Protein AF-A0ABD0RHC9-F1 (afdb_monomer)

Structure (mmCIF, N/CA/C/O backbone):
data_AF-A0ABD0RHC9-F1
#
_entry.id   AF-A0ABD0RHC9-F1
#
loop_
_atom_site.group_PDB
_atom_site.id
_atom_site.type_symbol
_atom_site.label_atom_id
_atom_site.label_alt_id
_atom_site.label_comp_id
_atom_site.label_asym_id
_atom_site.label_entity_id
_atom_site.label_seq_id
_atom_site.pdbx_PDB_ins_code
_atom_site.Cartn_x
_atom_site.Cartn_y
_atom_site.Cartn_z
_atom_site.occupancy
_atom_site.B_iso_or_equiv
_atom_site.auth_seq_id
_atom_site.auth_comp_id
_atom_site.auth_asym_id
_atom_site.auth_atom_id
_atom_site.pdbx_PDB_model_num
ATOM 1 N N . LYS A 1 1 ? -9.730 -9.593 14.264 1.00 56.47 1 LYS A N 1
ATOM 2 C CA . LYS A 1 1 ? -9.490 -8.719 15.436 1.00 56.47 1 LYS A CA 1
ATOM 3 C C . LYS A 1 1 ? -8.224 -7.881 15.258 1.00 56.47 1 LYS A C 1
ATOM 5 O O . LYS A 1 1 ? -8.327 -6.675 15.359 1.00 56.47 1 LYS A O 1
ATOM 10 N N . HIS A 1 2 ? -7.089 -8.469 14.845 1.00 72.00 2 HIS A N 1
ATOM 11 C CA . HIS A 1 2 ? -5.805 -7.751 14.723 1.00 72.00 2 HIS A CA 1
ATOM 12 C C . HIS A 1 2 ? -5.857 -6.392 13.989 1.00 72.00 2 HIS A C 1
ATOM 14 O O . HIS A 1 2 ? -5.353 -5.422 14.520 1.00 72.00 2 HIS A O 1
ATOM 20 N N . PHE A 1 3 ? -6.519 -6.281 12.831 1.00 74.88 3 PHE A N 1
ATOM 21 C CA . PHE A 1 3 ? -6.543 -5.022 12.060 1.00 74.88 3 PHE A CA 1
ATOM 22 C C . PHE A 1 3 ? -7.589 -3.989 12.499 1.00 74.88 3 PHE A C 1
ATOM 24 O O . PHE A 1 3 ? -7.479 -2.831 12.130 1.00 74.88 3 PHE A O 1
ATOM 31 N N . LEU A 1 4 ? -8.621 -4.407 13.238 1.00 72.94 4 LEU A N 1
ATOM 32 C CA . LEU A 1 4 ? -9.724 -3.521 13.635 1.00 72.94 4 LEU A CA 1
ATOM 33 C C . LEU A 1 4 ? -9.503 -2.907 15.020 1.00 72.94 4 LEU A C 1
ATOM 35 O O . LEU A 1 4 ? -9.958 -1.797 15.263 1.00 72.94 4 LEU A O 1
ATOM 39 N N . ASP A 1 5 ? -8.810 -3.633 15.901 1.00 73.56 5 ASP A N 1
ATOM 40 C CA . ASP A 1 5 ? -8.644 -3.260 17.309 1.00 73.56 5 ASP A CA 1
ATOM 41 C C . ASP A 1 5 ? -7.196 -2.834 17.640 1.00 73.56 5 ASP A C 1
ATOM 43 O O . ASP A 1 5 ? -6.905 -2.444 18.771 1.00 73.56 5 ASP A O 1
ATOM 47 N N . SER A 1 6 ? -6.267 -2.933 16.679 1.00 78.94 6 SER A N 1
ATOM 48 C CA . SER A 1 6 ? -4.867 -2.527 16.862 1.00 78.94 6 SER A CA 1
ATOM 49 C C . SER A 1 6 ? -4.681 -1.032 16.623 1.00 78.94 6 SER A C 1
ATOM 51 O O . SER A 1 6 ? -5.276 -0.458 15.717 1.00 78.94 6 SER A O 1
ATOM 53 N N . LYS A 1 7 ? -3.792 -0.419 17.411 1.00 83.56 7 LYS A N 1
ATOM 54 C CA . LYS A 1 7 ? -3.356 0.975 17.234 1.00 83.56 7 LYS A CA 1
ATOM 55 C C . LYS A 1 7 ? -2.267 1.133 16.172 1.00 83.56 7 LYS A C 1
ATOM 57 O O . LYS A 1 7 ? -1.863 2.252 15.888 1.00 83.56 7 LYS A O 1
ATOM 62 N N . THR A 1 8 ? -1.743 0.034 15.630 1.00 91.38 8 THR A N 1
ATOM 63 C CA . THR A 1 8 ? -0.710 0.078 14.593 1.00 91.38 8 THR A CA 1
ATOM 64 C C . THR A 1 8 ? -1.362 0.250 13.218 1.00 91.38 8 THR A C 1
ATOM 66 O O . THR A 1 8 ? -2.083 -0.656 12.785 1.00 91.38 8 THR A O 1
ATOM 69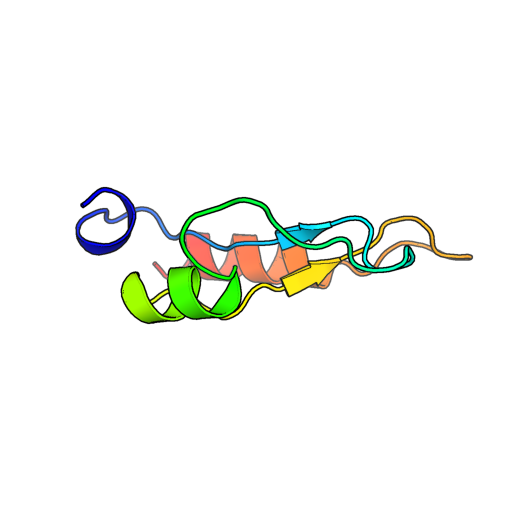 N N . PRO A 1 9 ? -1.092 1.353 12.496 1.00 92.38 9 PRO A N 1
ATOM 70 C CA . PRO A 1 9 ? -1.605 1.555 11.147 1.00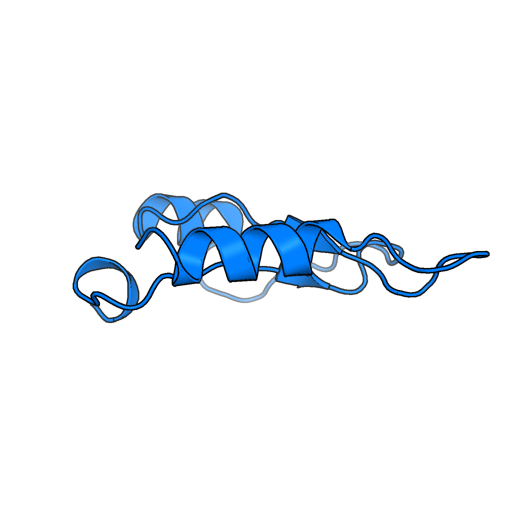 92.38 9 PRO A CA 1
ATOM 71 C C . PRO A 1 9 ? -1.147 0.437 10.211 1.00 92.38 9 PRO A C 1
ATOM 73 O O . PRO A 1 9 ? 0.010 0.019 10.238 1.00 92.38 9 PRO A O 1
ATOM 76 N N . CYS A 1 10 ? -2.053 -0.041 9.363 1.00 94.62 10 CYS A N 1
ATOM 77 C CA . CYS A 1 10 ? -1.792 -1.136 8.434 1.00 94.62 10 CYS A CA 1
ATOM 78 C C . CYS A 1 10 ? -2.216 -0.746 7.016 1.00 94.62 10 CYS A C 1
ATOM 80 O O . CYS A 1 10 ? -3.293 -0.186 6.811 1.00 94.62 10 CYS A O 1
ATOM 82 N N . VAL A 1 11 ? -1.392 -1.081 6.024 1.00 94.69 11 VAL A N 1
ATOM 83 C CA . VAL A 1 11 ? -1.696 -0.893 4.600 1.00 94.69 11 VAL A CA 1
ATOM 84 C C . VAL A 1 11 ? -1.428 -2.190 3.846 1.00 94.69 11 VAL A C 1
ATOM 86 O O . VAL A 1 11 ? -0.456 -2.888 4.126 1.00 94.69 11 VAL A O 1
ATOM 89 N N . ILE A 1 12 ? -2.296 -2.521 2.891 1.00 97.19 12 ILE A N 1
ATOM 90 C CA . ILE A 1 12 ? -2.112 -3.665 1.995 1.00 97.19 12 ILE A CA 1
ATOM 91 C C . ILE A 1 12 ? -1.484 -3.168 0.694 1.00 97.19 12 ILE A C 1
ATOM 93 O O . ILE A 1 12 ? -2.004 -2.237 0.076 1.00 97.19 12 ILE A O 1
ATOM 97 N N . ILE A 1 13 ? -0.384 -3.796 0.277 1.00 97.88 13 ILE A N 1
ATOM 98 C CA . ILE A 1 13 ? 0.314 -3.499 -0.979 1.00 97.88 13 ILE A CA 1
ATOM 99 C C . ILE A 1 13 ? 0.143 -4.683 -1.934 1.00 97.88 13 ILE A C 1
ATOM 101 O O . ILE A 1 13 ? 0.546 -5.804 -1.623 1.00 97.88 13 ILE A O 1
ATOM 105 N N . ALA A 1 14 ? -0.439 -4.430 -3.101 1.00 98.06 14 ALA A N 1
ATOM 106 C CA . ALA A 1 14 ? -0.506 -5.366 -4.215 1.00 98.06 14 ALA A CA 1
ATOM 107 C C . ALA A 1 14 ? 0.761 -5.196 -5.067 1.00 98.06 14 ALA A C 1
ATOM 109 O O . ALA A 1 14 ? 0.808 -4.408 -6.012 1.00 98.06 14 ALA A O 1
ATOM 110 N N . ALA A 1 15 ? 1.821 -5.886 -4.647 1.00 98.06 15 ALA A N 1
ATOM 111 C CA . ALA A 1 15 ? 3.129 -5.830 -5.288 1.00 98.06 15 ALA A CA 1
ATOM 112 C C . ALA A 1 15 ? 3.143 -6.536 -6.655 1.00 98.06 15 ALA A C 1
ATOM 114 O O . ALA A 1 15 ? 2.322 -7.413 -6.916 1.00 98.06 15 ALA A O 1
ATOM 115 N N . LYS A 1 16 ? 4.144 -6.202 -7.482 1.00 98.19 16 LYS A N 1
ATOM 116 C CA . LYS A 1 16 ? 4.309 -6.707 -8.858 1.00 98.19 16 LYS A CA 1
ATOM 117 C C . LYS A 1 16 ? 3.097 -6.399 -9.741 1.00 98.19 16 LYS A C 1
ATOM 119 O O . LYS A 1 16 ? 2.664 -7.235 -10.529 1.00 98.19 16 LYS A O 1
ATOM 124 N N . SER A 1 17 ? 2.538 -5.198 -9.591 1.00 97.88 17 SER A N 1
ATOM 125 C CA . SER A 1 17 ? 1.361 -4.755 -10.349 1.00 97.88 17 SER A CA 1
ATOM 126 C C . SER A 1 17 ? 1.607 -4.587 -11.856 1.00 97.88 17 SER A C 1
ATOM 128 O O . SER A 1 17 ? 0.676 -4.280 -12.588 1.00 97.88 17 SER A O 1
ATOM 130 N N . ASP A 1 18 ? 2.848 -4.745 -12.316 1.00 98.06 18 ASP A N 1
ATOM 131 C CA . ASP A 1 18 ? 3.221 -4.859 -13.729 1.00 98.06 18 ASP A CA 1
ATOM 132 C C . ASP A 1 18 ? 2.853 -6.221 -14.340 1.00 98.06 18 ASP A C 1
ATOM 134 O O . ASP A 1 18 ? 2.725 -6.338 -15.557 1.00 98.06 18 ASP A O 1
ATOM 138 N N . LEU A 1 19 ? 2.680 -7.254 -13.511 1.00 98.44 19 LEU A N 1
ATOM 139 C CA . LEU A 1 19 ? 2.271 -8.583 -13.952 1.00 98.44 19 LEU A CA 1
ATOM 140 C C . LEU A 1 19 ? 0.745 -8.706 -13.995 1.00 98.44 19 LEU A C 1
ATOM 142 O O . LEU A 1 19 ? 0.014 -7.982 -13.322 1.00 98.44 19 LEU A O 1
ATOM 146 N N . HIS A 1 20 ? 0.260 -9.692 -14.750 1.00 97.81 20 HIS A N 1
ATOM 147 C CA . HIS A 1 20 ? -1.161 -10.025 -14.770 1.00 97.81 20 HIS A CA 1
ATOM 148 C C . HIS A 1 20 ? -1.635 -10.477 -13.380 1.00 97.81 20 HIS A C 1
ATOM 150 O O . HIS A 1 20 ? -1.086 -11.420 -12.801 1.00 97.81 20 HIS A O 1
ATOM 156 N N . GLU A 1 21 ? -2.694 -9.849 -12.864 1.00 96.94 21 GLU A N 1
ATOM 157 C CA . GLU A 1 21 ? -3.257 -10.197 -11.561 1.00 96.94 21 GLU A CA 1
ATOM 158 C C . GLU A 1 21 ? -3.813 -11.629 -11.573 1.00 96.94 21 GLU A C 1
ATOM 160 O O . GLU A 1 21 ? -4.686 -11.991 -12.363 1.00 96.94 21 GLU A O 1
ATOM 165 N N . ALA A 1 22 ? -3.288 -12.475 -10.688 1.00 96.19 22 ALA A N 1
ATOM 166 C CA . ALA A 1 22 ? -3.781 -13.831 -10.503 1.00 96.19 22 ALA A CA 1
ATOM 167 C C . ALA A 1 22 ? -4.888 -13.869 -9.443 1.00 96.19 22 ALA A C 1
ATOM 169 O O . ALA A 1 22 ? -4.845 -13.148 -8.439 1.00 96.19 22 ALA A O 1
ATOM 170 N N . ARG A 1 23 ? -5.852 -14.779 -9.629 1.00 95.38 23 ARG A N 1
ATOM 171 C CA . ARG A 1 23 ? -6.922 -15.011 -8.656 1.00 95.38 23 ARG A CA 1
ATOM 172 C C . ARG A 1 23 ? -6.330 -15.372 -7.293 1.00 95.38 23 ARG A C 1
ATOM 174 O O . ARG A 1 23 ? -5.586 -16.340 -7.164 1.00 95.38 23 ARG A O 1
ATOM 181 N N . GLN A 1 24 ? -6.734 -14.628 -6.270 1.00 97.62 24 GLN A N 1
ATOM 182 C CA . GLN A 1 24 ? -6.390 -14.938 -4.888 1.00 97.62 24 GLN A CA 1
ATOM 183 C C . GLN A 1 24 ? -7.297 -16.060 -4.367 1.00 97.62 24 GLN A C 1
ATOM 185 O O . GLN A 1 24 ? -8.521 -15.951 -4.428 1.00 97.62 24 GLN A O 1
ATOM 190 N N . TYR A 1 25 ? -6.703 -17.130 -3.832 1.00 96.44 25 TYR 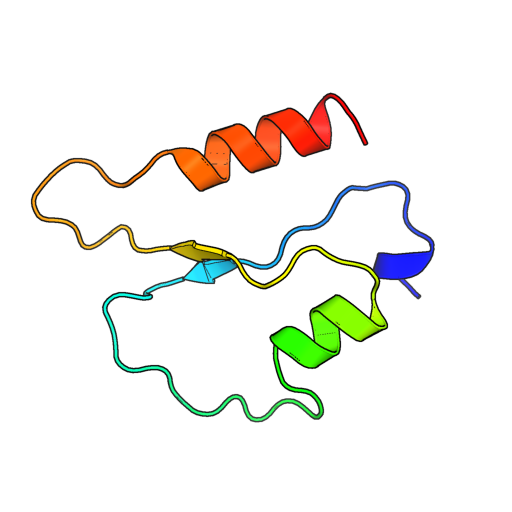A N 1
ATOM 191 C CA . TYR A 1 25 ? -7.429 -18.281 -3.266 1.00 96.44 25 TYR A CA 1
ATOM 192 C C . TYR A 1 25 ? -7.805 -18.095 -1.789 1.00 96.44 25 TYR A C 1
ATOM 194 O O . TYR A 1 25 ? -8.061 -19.058 -1.069 1.00 96.44 25 TYR A O 1
ATOM 202 N N . TYR A 1 26 ? -7.837 -16.848 -1.323 1.00 97.06 26 TYR A N 1
ATOM 203 C CA . TYR A 1 26 ? -8.328 -16.518 0.006 1.00 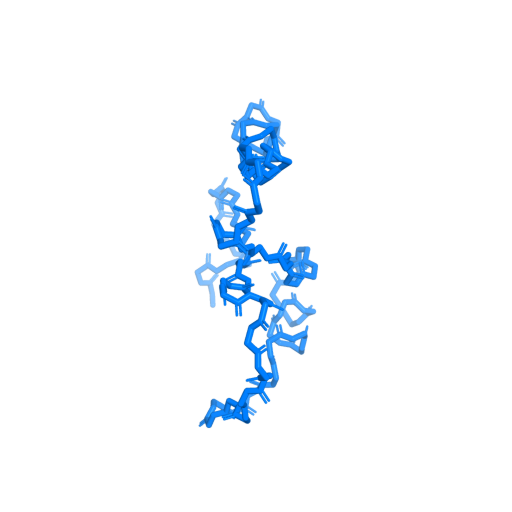97.06 26 TYR A CA 1
ATOM 204 C C . TYR A 1 26 ? -9.857 -16.415 0.010 1.00 97.06 26 TYR A C 1
ATOM 206 O O . TYR A 1 26 ? -10.484 -16.126 -1.005 1.00 97.06 26 TYR A O 1
ATOM 214 N N . SER A 1 27 ? -10.463 -16.622 1.182 1.00 96.69 27 SER A N 1
ATOM 215 C CA . SER A 1 27 ? -11.924 -16.570 1.362 1.00 96.69 27 SER A CA 1
ATOM 216 C C . SER A 1 27 ? -12.570 -15.219 1.009 1.00 96.69 27 SER A C 1
ATOM 218 O O . SER A 1 27 ? -13.775 -15.163 0.785 1.00 96.69 27 SER A O 1
ATOM 220 N N . LEU A 1 28 ? -11.785 -14.138 0.962 1.00 97.25 28 LEU A N 1
ATOM 221 C CA . LEU A 1 28 ? -12.208 -12.791 0.581 1.00 97.25 28 LEU A CA 1
ATOM 222 C C . LEU A 1 28 ? -11.273 -12.238 -0.494 1.00 97.25 28 LEU A C 1
ATOM 224 O O . LEU A 1 28 ? -10.073 -12.523 -0.478 1.00 97.25 28 LEU A O 1
ATOM 228 N N . SER A 1 29 ? -11.801 -11.386 -1.375 1.00 96.88 29 SER A N 1
ATOM 229 C CA . SER A 1 29 ? -10.949 -10.580 -2.251 1.00 96.88 29 SER A CA 1
ATOM 230 C C . SER A 1 29 ? -10.097 -9.602 -1.419 1.00 96.88 29 SER A C 1
ATOM 232 O O . SER A 1 29 ? -10.506 -9.219 -0.315 1.00 96.88 29 SER A O 1
ATOM 234 N N . PRO A 1 30 ? -8.935 -9.142 -1.918 1.00 97.38 30 PRO A N 1
ATOM 235 C CA . PRO A 1 30 ? -8.135 -8.127 -1.228 1.00 97.38 30 PRO A CA 1
ATOM 236 C C . PRO A 1 30 ? -8.924 -6.849 -0.901 1.00 97.38 30 PRO A C 1
ATOM 238 O O . PRO A 1 30 ? -8.769 -6.280 0.182 1.00 97.38 30 PRO A O 1
ATOM 241 N N . LEU A 1 31 ? -9.814 -6.421 -1.803 1.00 97.06 31 LEU A N 1
ATOM 242 C CA . LEU A 1 31 ? -10.672 -5.255 -1.594 1.00 97.06 31 LEU A CA 1
ATOM 243 C C . LEU A 1 31 ? -11.705 -5.499 -0.485 1.00 97.06 31 LEU A C 1
ATOM 245 O O . LEU A 1 31 ? -11.870 -4.659 0.403 1.00 97.06 31 LEU A O 1
ATOM 249 N N . ASP A 1 32 ? -12.365 -6.659 -0.496 1.00 97.31 32 ASP A N 1
ATOM 250 C CA . ASP A 1 32 ? -13.340 -7.024 0.537 1.00 97.31 32 ASP A CA 1
ATOM 251 C C . ASP A 1 32 ? -12.691 -7.187 1.904 1.00 97.31 32 ASP A C 1
ATOM 253 O O . ASP A 1 32 ? -13.271 -6.782 2.914 1.00 97.31 32 ASP A O 1
ATOM 257 N N . PHE A 1 33 ? -11.477 -7.733 1.942 1.00 96.62 33 PHE A N 1
ATOM 258 C CA . PHE A 1 33 ? -10.679 -7.805 3.155 1.00 96.62 33 PHE A CA 1
ATOM 259 C C . PHE A 1 33 ? -10.419 -6.404 3.719 1.00 96.62 33 PHE A C 1
ATOM 261 O O . PHE A 1 33 ? -10.724 -6.153 4.886 1.00 96.62 33 PHE A O 1
ATOM 268 N N . CYS A 1 34 ? -9.938 -5.467 2.894 1.00 96.31 34 CYS A N 1
ATOM 269 C CA . CYS A 1 34 ? -9.683 -4.096 3.340 1.00 96.31 34 CYS A CA 1
ATOM 270 C C . CYS A 1 34 ? -10.963 -3.42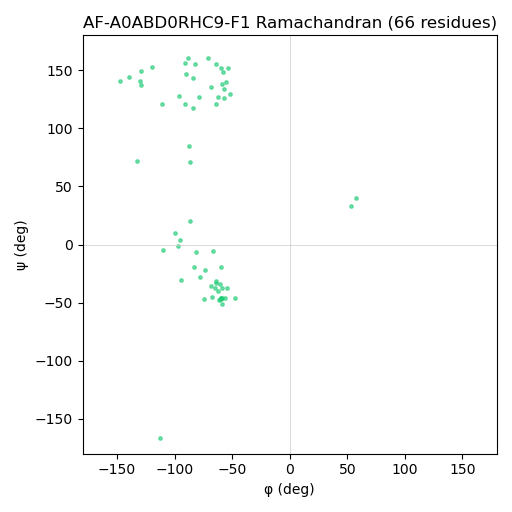7 3.856 1.00 96.31 34 CYS A C 1
ATOM 272 O O . CYS A 1 34 ? -10.969 -2.887 4.961 1.00 96.31 34 CYS A O 1
ATOM 274 N N . ARG A 1 35 ? -12.078 -3.556 3.126 1.00 95.75 35 ARG A N 1
ATOM 275 C CA . ARG A 1 35 ? -13.385 -3.018 3.534 1.00 95.75 35 ARG A CA 1
ATOM 276 C C . ARG A 1 35 ? -13.864 -3.601 4.864 1.00 95.75 35 ARG A C 1
ATOM 278 O O . ARG A 1 35 ? -14.262 -2.852 5.754 1.00 95.75 35 ARG A O 1
ATOM 285 N N . LYS A 1 36 ? -13.789 -4.925 5.030 1.00 95.12 36 LYS A N 1
ATOM 286 C CA . LYS A 1 36 ? -14.173 -5.623 6.270 1.00 95.12 36 LYS A CA 1
ATOM 287 C C . LYS A 1 36 ? -13.338 -5.168 7.468 1.00 95.12 36 LYS A C 1
ATOM 289 O O . LYS A 1 36 ? -13.847 -5.120 8.585 1.00 95.12 36 LYS A O 1
ATOM 294 N N . HIS A 1 37 ? -12.069 -4.844 7.237 1.00 94.25 37 HIS A N 1
ATOM 295 C CA . HIS A 1 37 ? -11.120 -4.450 8.273 1.00 94.25 37 HIS A CA 1
ATOM 296 C C . HIS A 1 37 ? -10.915 -2.934 8.399 1.00 94.25 37 HIS A C 1
ATOM 298 O O . HIS A 1 37 ? -10.040 -2.524 9.151 1.00 94.25 37 HIS A O 1
ATOM 304 N N . LYS A 1 38 ? -11.736 -2.113 7.722 1.00 92.25 38 LYS A N 1
ATOM 305 C CA . LYS A 1 38 ? -11.635 -0.639 7.705 1.00 92.25 38 LYS A CA 1
ATOM 306 C C . LYS A 1 38 ? -10.240 -0.127 7.304 1.00 92.25 38 LYS A C 1
ATOM 308 O O . LYS A 1 38 ? -9.793 0.912 7.776 1.00 92.25 38 LYS A O 1
ATOM 313 N N . LEU A 1 39 ? -9.562 -0.861 6.425 1.00 93.56 39 LEU A N 1
ATOM 314 C CA . LEU A 1 39 ? -8.272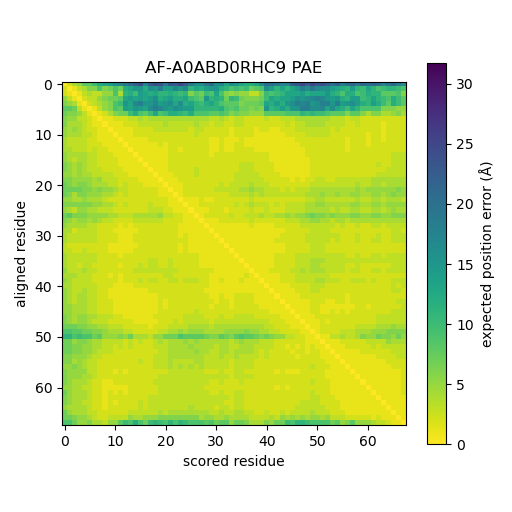 -0.482 5.857 1.00 93.56 39 LEU A CA 1
ATOM 315 C C . LEU A 1 39 ? -8.476 0.303 4.559 1.00 93.56 39 LEU A C 1
ATOM 317 O O . LEU A 1 39 ? -9.478 0.132 3.860 1.00 93.56 39 LEU A O 1
ATOM 321 N N . HIS A 1 40 ? -7.480 1.111 4.193 1.00 93.44 40 HIS A N 1
ATOM 322 C CA . HIS A 1 40 ? -7.409 1.684 2.850 1.00 93.44 40 HIS A CA 1
ATOM 323 C C . HIS A 1 40 ? -7.390 0.574 1.781 1.00 93.44 40 HIS A C 1
ATOM 325 O O . HIS A 1 40 ? -6.819 -0.490 2.036 1.00 93.44 40 HIS A O 1
ATOM 331 N N . PRO A 1 41 ? -7.958 0.812 0.581 1.00 96.88 41 PRO A N 1
ATOM 332 C CA . PRO A 1 41 ? -7.899 -0.149 -0.518 1.00 96.88 41 PRO A CA 1
ATOM 333 C C . PRO A 1 41 ? -6.460 -0.593 -0.833 1.00 96.88 41 PRO A C 1
ATOM 335 O O . PRO A 1 41 ? -5.531 0.204 -0.623 1.00 96.88 41 PRO A O 1
ATOM 338 N N . PRO A 1 42 ? -6.260 -1.814 -1.369 1.00 97.69 42 PRO A N 1
ATOM 339 C CA . PRO A 1 42 ? -4.936 -2.293 -1.755 1.00 97.69 42 PRO A CA 1
ATOM 340 C C . PRO A 1 42 ? -4.220 -1.287 -2.660 1.00 97.69 42 PRO A C 1
ATOM 342 O O . PRO A 1 42 ? -4.795 -0.800 -3.632 1.00 97.69 42 PRO A O 1
ATOM 345 N N . GLN A 1 43 ? -2.977 -0.947 -2.326 1.00 97.56 43 GLN A N 1
ATOM 346 C CA . GLN A 1 43 ? -2.163 -0.038 -3.130 1.00 97.56 43 GLN A CA 1
ATOM 347 C C . GLN A 1 43 ? -1.360 -0.848 -4.139 1.00 97.56 43 GLN A C 1
ATOM 349 O O . GLN A 1 43 ? -0.580 -1.713 -3.742 1.00 97.56 43 GLN A O 1
ATOM 354 N N . LEU A 1 44 ? -1.551 -0.576 -5.426 1.00 97.69 44 LEU A N 1
ATOM 355 C CA . LEU A 1 44 ? -0.748 -1.186 -6.480 1.00 97.69 44 LEU A CA 1
ATOM 356 C C . LEU A 1 44 ? 0.685 -0.656 -6.401 1.00 97.69 44 LEU A C 1
ATOM 358 O O . LEU A 1 44 ? 0.901 0.545 -6.234 1.00 97.69 44 LEU A O 1
ATOM 362 N N . PHE A 1 45 ? 1.658 -1.551 -6.518 1.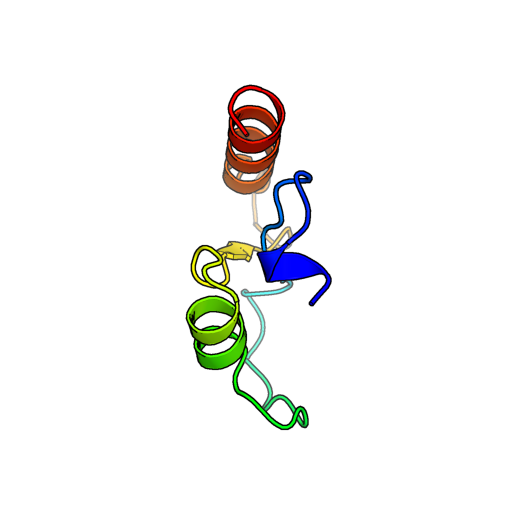00 98.31 45 PHE A N 1
ATOM 363 C CA . PHE A 1 45 ? 3.062 -1.175 -6.551 1.00 98.31 45 PHE A CA 1
ATOM 364 C C . PHE A 1 45 ? 3.861 -2.131 -7.429 1.00 98.31 45 PHE A C 1
ATOM 366 O O . PHE A 1 45 ? 3.709 -3.353 -7.361 1.00 98.31 45 PHE A O 1
ATOM 373 N N . THR A 1 46 ? 4.800 -1.574 -8.181 1.00 98.19 46 THR A N 1
ATOM 374 C CA . THR A 1 46 ? 5.852 -2.340 -8.836 1.00 98.19 46 THR A CA 1
ATOM 375 C C . THR A 1 46 ? 7.178 -1.597 -8.744 1.00 98.19 46 THR A C 1
ATOM 377 O O . THR A 1 46 ? 7.222 -0.370 -8.808 1.00 98.19 46 THR A O 1
ATOM 380 N N . CYS A 1 47 ? 8.260 -2.356 -8.581 1.00 97.56 47 CYS A N 1
ATOM 381 C CA . CYS A 1 47 ? 9.624 -1.864 -8.747 1.00 97.56 47 CYS A CA 1
ATOM 382 C C . CYS A 1 47 ? 10.202 -2.175 -10.135 1.00 97.56 47 CYS A C 1
ATOM 384 O O . CYS A 1 47 ? 11.338 -1.802 -10.413 1.00 97.56 47 CYS A O 1
ATOM 386 N N . ASN A 1 48 ? 9.443 -2.860 -10.995 1.00 98.12 48 ASN A N 1
ATOM 387 C CA . ASN A 1 48 ? 9.833 -3.187 -12.359 1.00 98.12 48 ASN A CA 1
ATOM 388 C C . ASN A 1 48 ? 9.466 -2.028 -13.299 1.00 98.12 48 ASN A C 1
ATOM 390 O O . ASN A 1 48 ? 8.505 -2.095 -14.064 1.00 98.12 48 ASN A O 1
ATOM 394 N N . THR A 1 49 ? 10.199 -0.926 -13.175 1.00 97.00 49 THR A N 1
ATOM 395 C CA . THR A 1 49 ? 10.021 0.298 -13.966 1.00 97.00 49 THR A CA 1
ATOM 396 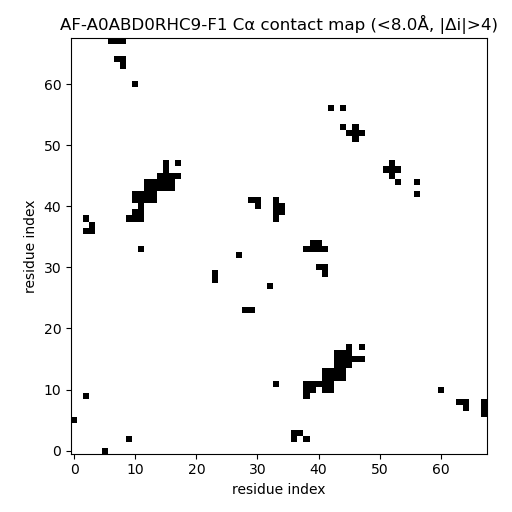C C . THR A 1 49 ? 11.293 0.606 -14.752 1.00 97.00 49 THR A C 1
ATOM 398 O O . THR A 1 49 ? 12.385 0.229 -14.339 1.00 97.00 49 THR A O 1
ATOM 401 N N . ALA A 1 50 ? 11.168 1.299 -15.889 1.00 97.25 50 ALA A N 1
ATOM 402 C CA . ALA A 1 50 ? 12.330 1.707 -16.688 1.00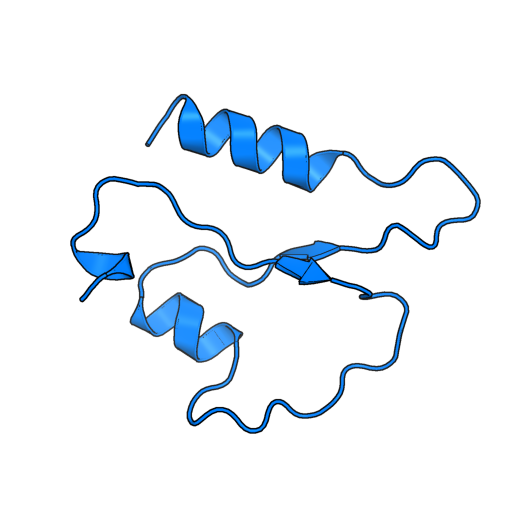 97.25 50 ALA A CA 1
ATOM 403 C C . ALA A 1 50 ? 13.246 2.697 -15.937 1.00 97.25 50 ALA A C 1
ATOM 405 O O . ALA A 1 50 ? 14.459 2.688 -16.122 1.00 97.25 50 ALA A O 1
ATOM 406 N N . GLU A 1 51 ? 12.655 3.527 -15.075 1.00 96.31 51 GLU A N 1
ATOM 407 C CA . GLU A 1 51 ? 13.348 4.465 -14.190 1.00 96.31 51 GLU A CA 1
ATOM 408 C C . GLU A 1 51 ? 13.190 4.057 -12.716 1.00 96.31 51 GLU A C 1
ATOM 410 O O . GLU A 1 51 ? 12.756 2.947 -12.399 1.00 96.31 51 GLU A O 1
ATOM 415 N N . ALA A 1 52 ? 13.530 4.964 -11.795 1.00 96.81 52 ALA A N 1
ATOM 416 C CA . ALA A 1 52 ? 13.330 4.761 -10.368 1.00 96.81 52 ALA A CA 1
ATOM 417 C C . ALA A 1 52 ? 11.844 4.482 -10.037 1.00 96.81 52 ALA A C 1
ATOM 419 O O . ALA A 1 52 ? 10.969 5.221 -10.498 1.00 96.81 52 ALA A O 1
ATOM 420 N N . PRO A 1 53 ? 11.543 3.470 -9.200 1.00 96.69 53 PRO A N 1
ATOM 421 C CA . PRO A 1 53 ? 10.177 3.179 -8.777 1.00 96.69 53 PRO A CA 1
ATOM 422 C C . PRO A 1 53 ? 9.522 4.348 -8.036 1.00 96.69 53 PRO A C 1
ATOM 424 O O . PRO A 1 53 ? 10.196 5.117 -7.342 1.00 96.69 53 PRO A O 1
ATOM 427 N N . SER A 1 54 ? 8.189 4.432 -8.117 1.00 96.44 54 SER A N 1
ATOM 428 C CA . SER A 1 54 ? 7.426 5.408 -7.333 1.00 96.44 54 SER A CA 1
ATOM 429 C C . SER A 1 54 ? 7.721 5.260 -5.836 1.00 96.44 54 SER A C 1
ATOM 431 O O . SER A 1 54 ? 7.811 4.152 -5.298 1.00 96.44 54 SER A O 1
ATOM 433 N N . LYS A 1 55 ? 7.837 6.401 -5.149 1.00 97.12 55 LYS A N 1
ATOM 434 C CA . LYS A 1 55 ? 8.043 6.463 -3.698 1.00 97.12 55 LYS A CA 1
ATOM 435 C C . LYS A 1 55 ? 6.746 6.635 -2.906 1.00 97.12 55 LYS A C 1
ATOM 437 O O . LYS A 1 55 ? 6.804 6.739 -1.681 1.00 97.12 55 LYS A O 1
ATOM 442 N N . ASP A 1 56 ? 5.590 6.630 -3.567 1.00 96.25 56 ASP A N 1
ATOM 443 C CA . ASP A 1 56 ? 4.300 6.956 -2.945 1.00 96.25 56 ASP A CA 1
ATOM 444 C C . ASP A 1 56 ? 3.966 6.031 -1.772 1.00 96.25 56 ASP A C 1
ATOM 446 O O . ASP A 1 56 ? 3.472 6.486 -0.739 1.00 96.25 56 ASP A O 1
ATOM 450 N N . ILE A 1 57 ? 4.303 4.739 -1.885 1.00 96.38 57 ILE A N 1
ATOM 451 C CA . ILE A 1 57 ? 4.084 3.776 -0.800 1.00 96.38 57 ILE A CA 1
ATOM 452 C C . ILE A 1 57 ? 4.912 4.112 0.445 1.00 96.38 57 ILE A C 1
ATOM 454 O O . ILE A 1 57 ? 4.434 3.905 1.558 1.00 96.38 57 ILE A O 1
ATOM 458 N N . TYR A 1 58 ? 6.116 4.670 0.282 1.00 97.00 58 TYR A N 1
ATOM 459 C CA . TYR A 1 58 ? 6.980 5.046 1.400 1.00 97.00 58 TYR A CA 1
ATOM 460 C C . TYR A 1 58 ? 6.454 6.305 2.075 1.00 97.00 58 TYR A C 1
ATOM 462 O O . TYR A 1 58 ? 6.285 6.304 3.290 1.00 97.00 58 TYR A O 1
ATOM 470 N N . THR A 1 59 ? 6.101 7.331 1.294 1.00 96.75 59 THR A N 1
ATOM 471 C CA . THR A 1 59 ? 5.461 8.543 1.823 1.00 96.75 59 THR A CA 1
ATOM 472 C C . THR A 1 59 ? 4.193 8.187 2.590 1.00 96.75 59 THR A C 1
ATOM 474 O O . THR A 1 59 ? 4.026 8.621 3.726 1.00 96.75 59 THR A O 1
ATOM 477 N N . LYS A 1 60 ? 3.338 7.322 2.028 1.00 95.38 60 LYS A N 1
ATOM 478 C CA . LYS A 1 60 ? 2.105 6.867 2.680 1.00 95.38 60 LYS A CA 1
ATOM 479 C C . LYS A 1 60 ? 2.374 6.135 3.994 1.00 95.38 60 LYS A C 1
ATOM 481 O O . LYS A 1 60 ? 1.718 6.433 4.988 1.00 95.38 60 LYS A O 1
ATOM 486 N N . LEU A 1 61 ? 3.329 5.203 4.010 1.00 96.50 61 LEU A N 1
ATOM 487 C CA . LEU A 1 61 ? 3.728 4.490 5.227 1.00 96.50 61 LEU A CA 1
ATOM 488 C C . LEU A 1 61 ? 4.231 5.459 6.299 1.00 96.50 61 LEU A C 1
ATOM 490 O O . LEU A 1 61 ? 3.802 5.367 7.447 1.00 96.50 61 LEU A O 1
ATOM 494 N N . THR A 1 62 ? 5.087 6.412 5.925 1.00 97.69 62 THR A N 1
ATOM 495 C CA . THR A 1 62 ? 5.586 7.442 6.840 1.00 97.69 62 THR A CA 1
ATOM 496 C C . THR A 1 62 ? 4.447 8.304 7.376 1.00 97.69 62 THR A C 1
ATOM 498 O O . THR A 1 62 ? 4.349 8.476 8.585 1.00 97.69 62 THR A O 1
ATOM 501 N N . THR A 1 63 ? 3.546 8.795 6.523 1.00 96.44 63 THR A N 1
ATOM 502 C CA . THR A 1 63 ? 2.387 9.590 6.956 1.00 96.44 63 THR A CA 1
ATOM 503 C C . THR A 1 63 ? 1.504 8.808 7.922 1.00 96.44 63 THR A C 1
ATOM 505 O O . THR A 1 63 ? 1.153 9.336 8.970 1.00 96.44 63 THR A O 1
ATOM 508 N N . MET A 1 64 ? 1.190 7.546 7.621 1.00 95.00 64 MET A N 1
ATOM 509 C CA . MET A 1 64 ? 0.384 6.704 8.509 1.00 95.00 64 MET A CA 1
ATOM 510 C C . MET A 1 64 ? 1.077 6.471 9.856 1.00 95.00 64 MET A C 1
ATOM 512 O O . MET A 1 64 ? 0.423 6.519 10.887 1.00 95.00 64 MET A O 1
ATOM 516 N N . ALA A 1 65 ? 2.394 6.254 9.867 1.00 94.62 65 ALA A N 1
ATOM 517 C CA . ALA A 1 65 ? 3.149 6.065 11.105 1.00 94.62 65 ALA A CA 1
ATOM 518 C C . ALA A 1 65 ? 3.243 7.344 11.957 1.00 94.62 65 ALA A C 1
ATOM 520 O O . ALA A 1 65 ? 3.226 7.260 13.183 1.00 94.62 65 ALA A O 1
ATOM 521 N N . MET A 1 66 ? 3.341 8.516 11.320 1.00 96.81 66 MET A N 1
ATOM 522 C CA . MET A 1 66 ? 3.404 9.812 12.007 1.00 96.81 66 MET A CA 1
ATOM 523 C C . MET A 1 66 ? 2.031 10.293 12.499 1.00 96.81 66 MET A C 1
ATOM 525 O O . MET A 1 66 ? 1.969 11.022 13.489 1.00 96.81 66 MET A O 1
ATOM 529 N N . TYR A 1 67 ? 0.948 9.886 11.828 1.00 91.81 67 TYR A N 1
ATOM 530 C CA . TYR A 1 67 ? -0.434 10.288 12.118 1.00 91.81 67 TYR A CA 1
ATOM 531 C C . TYR A 1 67 ? -1.376 9.059 12.144 1.00 91.81 67 TYR A C 1
ATOM 533 O O . TYR A 1 67 ? -2.138 8.862 11.192 1.00 91.81 67 TYR A O 1
ATOM 541 N N . PRO A 1 68 ? -1.279 8.208 13.185 1.00 81.69 68 PRO A N 1
ATOM 542 C CA . PRO A 1 68 ? -2.006 6.940 13.291 1.00 81.69 68 PRO A CA 1
ATOM 543 C C . PRO A 1 68 ? -3.503 7.073 13.602 1.00 81.69 68 PRO A C 1
ATOM 545 O O . PRO A 1 68 ? -3.899 8.044 14.289 1.00 81.69 68 PRO A O 1
#

Radius of gyration: 13.57 Å; Cα contacts (8 Å, |Δi|>4): 65; chains: 1; bounding box: 28×29×34 Å

Nearest PDB structures (foldseek):
  5kso-assembly1_A  TM=9.532E-01  e=1.660E-09  Homo sapiens
  5ksp-assembly1_A  TM=9.352E-01  e=1.024E-09  Homo sapiens
  5ku1-assembly1_A  TM=9.641E-01  e=6.154E-09  Homo sapiens
  5ksz-assembly1_A  TM=9.532E-01  e=6.593E-09  Homo sapiens
  5ksp-assembly2_B  TM=9.582E-01  e=1.145E-08  Homo sapiens

pLDDT: mean 93.8, std 7.78, range [56.47, 98.44]

Sequence (68 aa):
KHFLDSKTPCVIIAAKSDLHEARQYYSLSPLDFCRKHKLHPPQLFTCNTAEAPSKDIYTKLTTMAMYP

InterPro domains:
  IPR027417 P-loop containing nucleoside triphosphate hydrolase [G3DSA:3.40.50.300] (1-66)
  IPR027417 P-loop containing nucleoside triphosphate hydrolase [SSF52540] (2-66)

Solvent-accessible surface area (backbone atoms only — not comparable to full-atom values): 4412 Å² total; per-residue (Å²): 106,72,73,69,77,47,83,70,72,69,82,50,71,43,66,57,57,84,50,85,87,71,89,72,93,54,100,54,54,69,56,55,47,18,60,75,39,75,37,62,66,60,40,76,37,49,73,90,50,100,58,85,50,82,59,62,69,56,55,49,51,52,50,36,71,76,60,101

Foldseek 3Di:
DPLQPDPQADAAEPEPLVDDDDDDPDPDDQQVVCVVSVHDGHHYFYCPDPDGGDCVVVVVNVVSRVPD

Mean predicted aligned error: 3.42 Å

Secondary structure (DSSP, 8-state):
-HHHH-SS----EEE-TTSPPPPP-SSS-HHHHHHHTTPPPPEEE-S--SSSPP-HHHHHHHHHHH--

Organism: Cirrhinus mrigala (NCBI:txid683832)